Protein AF-A0A535UR16-F1 (afdb_monomer)

Structure (mmCIF, N/CA/C/O backbone):
data_AF-A0A535UR16-F1
#
_entry.id   AF-A0A535UR16-F1
#
loop_
_atom_site.group_PDB
_atom_site.id
_atom_site.type_symbol
_atom_site.label_atom_id
_atom_site.label_alt_id
_atom_site.label_comp_id
_atom_site.label_asym_id
_atom_site.label_entity_id
_atom_site.label_seq_id
_atom_site.pdbx_PDB_ins_code
_atom_site.Cartn_x
_atom_site.Cartn_y
_atom_site.Cartn_z
_atom_site.occupancy
_atom_site.B_iso_or_equiv
_atom_site.auth_seq_id
_atom_site.auth_comp_id
_atom_site.auth_asym_id
_atom_site.auth_atom_id
_atom_site.pdbx_PDB_model_num
ATOM 1 N N . ASN A 1 1 ? 16.980 -11.799 -18.406 1.00 84.44 1 ASN A N 1
ATOM 2 C CA . ASN A 1 1 ? 16.919 -11.683 -19.876 1.00 84.44 1 ASN A CA 1
ATOM 3 C C . ASN A 1 1 ? 15.447 -11.688 -20.302 1.00 84.44 1 ASN A C 1
ATOM 5 O O . ASN A 1 1 ? 14.770 -12.661 -20.011 1.00 84.44 1 ASN A O 1
ATOM 9 N N . PRO A 1 2 ? 14.914 -10.624 -20.939 1.00 87.19 2 PRO A N 1
ATOM 10 C CA . PRO A 1 2 ? 13.506 -10.578 -21.366 1.00 87.19 2 PRO A CA 1
ATOM 11 C C . PRO A 1 2 ? 13.099 -11.656 -22.382 1.00 87.19 2 PRO A C 1
ATOM 13 O O . PRO A 1 2 ? 11.905 -11.898 -22.527 1.00 87.19 2 PRO A O 1
ATOM 16 N N . ALA A 1 3 ? 14.053 -12.253 -23.104 1.00 88.12 3 ALA A N 1
ATOM 17 C CA . ALA A 1 3 ? 13.788 -13.276 -24.112 1.00 88.12 3 ALA A CA 1
ATOM 18 C C . ALA A 1 3 ? 13.603 -14.679 -23.537 1.00 88.12 3 ALA A C 1
ATOM 20 O O . ALA A 1 3 ? 12.768 -15.432 -24.027 1.00 88.12 3 ALA A O 1
ATOM 21 N N . SER A 1 4 ? 14.362 -15.022 -22.499 1.00 90.94 4 SER A N 1
ATOM 22 C CA . SER A 1 4 ? 14.362 -16.366 -21.915 1.00 90.94 4 SER A CA 1
ATOM 23 C C . SER A 1 4 ? 13.650 -16.452 -20.568 1.00 90.94 4 SER A C 1
ATOM 25 O O . SER A 1 4 ? 13.193 -17.530 -20.198 1.00 90.94 4 SER A O 1
ATOM 27 N N . ASP A 1 5 ? 13.547 -15.342 -19.834 1.00 94.19 5 ASP A N 1
ATOM 28 C CA . ASP A 1 5 ? 13.133 -15.361 -18.432 1.00 94.19 5 ASP A CA 1
ATOM 29 C C . ASP A 1 5 ? 11.745 -14.730 -18.236 1.00 94.19 5 ASP A C 1
ATOM 31 O O . ASP A 1 5 ? 11.218 -13.995 -19.081 1.00 94.19 5 ASP A O 1
ATOM 35 N N . GLY A 1 6 ? 11.150 -14.998 -17.072 1.00 93.44 6 GLY A N 1
ATOM 36 C CA . GLY A 1 6 ? 9.936 -14.326 -16.615 1.00 93.44 6 GLY A CA 1
ATOM 37 C C . GLY A 1 6 ? 10.146 -12.840 -16.297 1.00 93.44 6 GLY A C 1
ATOM 38 O O . GLY A 1 6 ? 11.253 -12.301 -16.368 1.00 93.44 6 GLY A O 1
ATOM 39 N N . ALA A 1 7 ? 9.061 -12.168 -15.917 1.00 95.88 7 ALA A N 1
ATOM 40 C CA . ALA A 1 7 ? 9.092 -10.791 -15.438 1.00 95.88 7 ALA A CA 1
ATOM 41 C C . ALA A 1 7 ? 8.639 -10.732 -13.977 1.00 95.88 7 ALA A C 1
ATOM 43 O O . ALA A 1 7 ? 7.749 -11.473 -13.568 1.00 95.88 7 ALA A O 1
ATOM 44 N N . VAL A 1 8 ? 9.249 -9.832 -13.211 1.00 97.62 8 VAL A N 1
ATOM 45 C CA . VAL A 1 8 ? 8.831 -9.497 -11.848 1.00 97.62 8 VAL A CA 1
ATOM 46 C C . VAL A 1 8 ? 8.230 -8.100 -11.890 1.00 97.62 8 VAL A C 1
ATOM 48 O O . VAL A 1 8 ? 8.853 -7.195 -12.446 1.00 97.62 8 VAL A O 1
ATOM 51 N N . LEU A 1 9 ? 7.054 -7.933 -11.286 1.00 98.56 9 LEU A N 1
ATOM 52 C CA . LEU A 1 9 ? 6.453 -6.635 -10.992 1.00 98.56 9 LEU A CA 1
ATOM 53 C C . LEU A 1 9 ? 6.547 -6.394 -9.478 1.00 98.56 9 LEU A C 1
ATOM 55 O O . LEU A 1 9 ? 5.734 -6.935 -8.728 1.00 98.56 9 LEU A O 1
ATOM 59 N N . PRO A 1 10 ? 7.549 -5.640 -8.992 1.00 98.62 10 PRO A N 1
ATOM 60 C CA . PRO A 1 10 ? 7.639 -5.325 -7.575 1.00 98.62 10 PRO A CA 1
ATOM 61 C C . PRO A 1 10 ? 6.507 -4.384 -7.162 1.00 98.62 10 PRO A C 1
ATOM 63 O O . PRO A 1 10 ? 6.266 -3.369 -7.819 1.00 98.62 10 PRO A O 1
ATOM 66 N N . ILE A 1 11 ? 5.869 -4.690 -6.032 1.00 98.75 11 ILE A N 1
ATOM 67 C CA . ILE A 1 11 ? 4.923 -3.796 -5.363 1.00 98.75 11 ILE A CA 1
ATOM 68 C C . ILE A 1 11 ? 5.500 -3.451 -3.992 1.00 98.75 11 ILE A C 1
ATOM 70 O O . ILE A 1 11 ? 5.493 -4.267 -3.068 1.00 98.75 11 ILE A O 1
ATOM 74 N N . LEU A 1 12 ? 6.023 -2.235 -3.855 1.00 98.69 12 LEU A N 1
ATOM 75 C CA . LEU A 1 12 ? 6.474 -1.715 -2.572 1.00 98.69 12 LEU A CA 1
ATOM 76 C C . LEU A 1 12 ? 5.252 -1.275 -1.766 1.00 98.69 12 LEU A C 1
ATOM 78 O O . LEU A 1 12 ? 4.703 -0.197 -1.995 1.00 98.69 12 LEU A O 1
ATOM 82 N N . HIS A 1 13 ? 4.839 -2.099 -0.803 1.00 98.56 13 HIS A N 1
ATOM 83 C CA . HIS A 1 13 ? 3.770 -1.739 0.124 1.00 98.56 13 HIS A CA 1
ATOM 84 C C . HIS A 1 13 ? 4.279 -0.744 1.179 1.00 98.56 13 HIS A C 1
ATOM 86 O O . HIS A 1 13 ? 4.808 -1.106 2.232 1.00 98.56 13 HIS A O 1
ATOM 92 N N . LEU A 1 14 ? 4.135 0.543 0.874 1.00 98.38 14 LEU A N 1
ATOM 93 C CA . LEU A 1 14 ? 4.662 1.661 1.641 1.00 98.38 14 LEU A CA 1
ATOM 94 C C . LEU A 1 14 ? 3.642 2.173 2.666 1.00 98.38 14 LEU A C 1
ATOM 96 O O . LEU A 1 14 ? 3.248 3.336 2.645 1.00 98.38 14 LEU A O 1
ATOM 100 N N . ASN A 1 15 ? 3.239 1.307 3.598 1.00 98.19 15 ASN A N 1
ATOM 101 C CA . ASN A 1 15 ? 2.229 1.641 4.612 1.00 98.19 15 ASN A CA 1
ATOM 102 C C . ASN A 1 15 ? 2.733 2.464 5.813 1.00 98.19 15 ASN A C 1
ATOM 104 O O . ASN A 1 15 ? 2.015 2.685 6.789 1.00 98.19 15 ASN A O 1
ATOM 108 N N . GLY A 1 16 ? 3.990 2.904 5.764 1.00 97.38 16 GLY A N 1
ATOM 109 C CA . GLY A 1 16 ? 4.575 3.820 6.738 1.00 97.38 16 GLY A CA 1
ATOM 110 C C . GLY A 1 16 ? 5.260 3.180 7.944 1.00 97.38 16 GLY A C 1
ATOM 111 O O . GLY A 1 16 ? 6.123 3.832 8.536 1.00 97.38 16 GLY A O 1
ATOM 112 N N . TYR A 1 17 ? 4.935 1.935 8.321 1.00 98.31 17 TYR A N 1
ATOM 113 C CA . TYR A 1 17 ? 5.338 1.387 9.624 1.00 98.31 17 TYR A CA 1
ATOM 114 C C . TYR A 1 17 ? 5.699 -0.104 9.611 1.00 98.31 17 TYR A C 1
ATOM 116 O O . TYR A 1 17 ? 5.029 -0.943 9.015 1.00 98.31 17 TYR A O 1
ATOM 124 N N . LYS A 1 18 ? 6.701 -0.459 10.418 1.00 96.38 18 LYS A N 1
ATOM 125 C CA . LYS A 1 18 ? 7.012 -1.829 10.860 1.00 96.38 18 LYS A CA 1
ATOM 126 C C . LYS A 1 18 ? 6.373 -2.105 12.236 1.00 96.38 18 LYS A C 1
ATOM 128 O O . LYS A 1 18 ? 5.317 -1.537 12.506 1.00 96.38 18 LYS A O 1
ATOM 133 N N . ILE A 1 19 ? 6.941 -2.987 13.066 1.00 96.38 19 ILE A N 1
ATOM 134 C CA . ILE A 1 19 ? 6.321 -3.439 14.332 1.00 96.38 19 ILE A CA 1
ATOM 135 C C . ILE A 1 19 ? 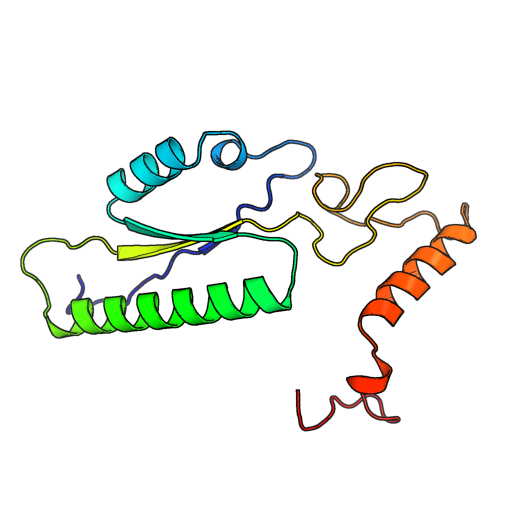5.979 -2.273 15.267 1.00 96.38 19 ILE A C 1
ATOM 137 O O . ILE A 1 19 ? 4.829 -2.114 15.645 1.00 96.38 19 ILE A O 1
ATOM 141 N N . ALA A 1 20 ? 6.971 -1.448 15.601 1.00 95.62 20 ALA A N 1
ATOM 142 C CA . ALA A 1 20 ? 6.828 -0.351 16.564 1.00 95.62 20 ALA A CA 1
ATOM 143 C C . ALA A 1 20 ? 7.541 0.929 16.098 1.00 95.62 20 ALA A C 1
ATOM 145 O O . ALA A 1 20 ? 7.958 1.760 16.894 1.00 95.62 20 ALA A O 1
ATOM 146 N N . ASN A 1 21 ? 7.779 1.052 14.790 1.00 97.31 21 ASN A N 1
ATOM 147 C CA . ASN A 1 21 ? 8.594 2.118 14.219 1.00 97.31 21 ASN A CA 1
ATOM 148 C C . ASN A 1 21 ? 8.140 2.453 12.801 1.00 97.31 21 ASN A C 1
ATOM 150 O O . ASN A 1 21 ? 7.613 1.577 12.110 1.00 97.31 21 ASN A O 1
ATOM 154 N N . PRO A 1 22 ? 8.425 3.665 12.312 1.00 97.62 22 PRO A N 1
ATOM 155 C CA . PRO A 1 22 ? 8.323 3.944 10.891 1.00 97.62 22 PRO A CA 1
ATOM 156 C C . PRO A 1 22 ? 9.291 3.135 10.032 1.00 97.62 22 PRO A C 1
ATOM 158 O O . PRO A 1 22 ? 10.310 2.627 10.515 1.00 97.62 22 PRO A O 1
ATOM 161 N N . THR A 1 23 ? 8.997 3.030 8.740 1.00 98.25 23 THR A N 1
ATOM 162 C CA . THR A 1 23 ? 9.939 2.531 7.729 1.00 98.25 23 THR A CA 1
ATOM 163 C C . THR A 1 23 ? 10.744 3.687 7.134 1.00 98.25 23 THR A C 1
ATOM 165 O O . THR A 1 23 ? 10.226 4.786 6.974 1.00 98.25 23 THR A O 1
ATOM 168 N N . VAL A 1 24 ? 12.020 3.450 6.809 1.00 98.38 24 VAL A N 1
ATOM 169 C CA . VAL A 1 24 ? 12.924 4.499 6.292 1.00 98.38 24 VAL A CA 1
ATOM 170 C C . VAL A 1 24 ? 12.388 5.089 4.986 1.00 98.38 24 VAL A C 1
ATOM 172 O O . VAL A 1 24 ? 12.219 6.299 4.885 1.00 98.38 24 VAL A O 1
ATOM 175 N N . LEU A 1 25 ? 12.018 4.233 4.028 1.00 98.38 25 LEU A N 1
ATOM 176 C CA . LEU A 1 25 ? 11.525 4.659 2.712 1.00 98.38 25 LEU A CA 1
ATOM 177 C C . LEU A 1 25 ? 10.210 5.449 2.768 1.00 98.38 25 LEU A C 1
ATOM 179 O O . LEU A 1 25 ? 9.893 6.169 1.831 1.00 98.38 25 LEU A O 1
ATOM 183 N N . ALA A 1 26 ? 9.432 5.329 3.848 1.00 97.56 26 ALA A N 1
ATOM 184 C CA . ALA A 1 26 ? 8.205 6.106 4.010 1.00 97.56 26 ALA A CA 1
ATOM 185 C C . ALA A 1 26 ? 8.445 7.495 4.619 1.00 97.56 26 ALA A C 1
ATOM 187 O O . ALA A 1 26 ? 7.493 8.253 4.783 1.00 97.56 26 ALA A O 1
ATOM 188 N N . ARG A 1 27 ? 9.685 7.807 5.021 1.00 98.12 27 ARG A N 1
ATOM 189 C CA . ARG A 1 27 ? 10.056 9.064 5.688 1.00 98.12 27 ARG A CA 1
ATOM 190 C C . ARG A 1 27 ? 10.968 9.958 4.860 1.00 98.12 27 ARG A C 1
ATOM 192 O O . ARG A 1 27 ? 11.173 11.099 5.256 1.00 98.12 27 ARG A O 1
ATOM 199 N N . ILE A 1 28 ? 11.474 9.465 3.736 1.00 98.31 28 ILE A N 1
ATOM 200 C CA . ILE A 1 28 ? 12.165 10.297 2.752 1.00 98.31 28 ILE A CA 1
ATOM 201 C C . ILE A 1 28 ? 11.142 10.975 1.821 1.00 98.31 28 ILE A C 1
ATOM 203 O O . ILE A 1 28 ? 10.042 10.438 1.636 1.00 98.31 28 ILE A O 1
ATOM 207 N N . PRO A 1 29 ? 11.469 12.138 1.233 1.00 98.06 29 PRO A N 1
ATOM 208 C CA . PRO A 1 29 ? 10.665 12.762 0.189 1.00 98.06 29 PRO A CA 1
ATOM 209 C C . PRO A 1 29 ? 10.382 11.819 -0.984 1.00 98.06 29 PRO A C 1
ATOM 211 O O . PRO A 1 29 ? 11.192 10.964 -1.338 1.00 98.06 29 PRO A O 1
ATOM 214 N N . GLU A 1 30 ? 9.234 12.002 -1.635 1.00 98.19 30 GLU A N 1
ATOM 215 C CA . GLU A 1 30 ? 8.850 11.174 -2.783 1.00 98.19 30 GLU A CA 1
ATOM 216 C C . GLU A 1 30 ? 9.841 11.268 -3.947 1.00 98.19 30 GLU A C 1
ATOM 218 O O . GLU A 1 30 ? 10.114 10.251 -4.580 1.00 98.19 30 GLU A O 1
ATOM 223 N N . ALA A 1 31 ? 10.403 12.456 -4.190 1.00 98.38 31 ALA A N 1
ATOM 224 C CA . ALA A 1 31 ? 11.429 12.657 -5.209 1.00 98.38 31 ALA A CA 1
ATOM 225 C C . ALA A 1 31 ? 12.672 11.795 -4.933 1.00 98.38 31 ALA A C 1
ATOM 227 O O . ALA A 1 31 ? 13.108 11.061 -5.809 1.00 98.38 31 ALA A O 1
ATOM 228 N N . GLU A 1 32 ? 13.163 11.774 -3.690 1.00 98.62 32 GLU A N 1
ATOM 229 C CA . GLU A 1 32 ? 14.310 10.938 -3.309 1.00 98.62 32 GLU A CA 1
ATOM 230 C C . GLU A 1 32 ? 14.005 9.439 -3.444 1.00 98.62 32 GLU A C 1
ATOM 232 O O . GLU A 1 32 ? 14.849 8.664 -3.893 1.00 98.62 32 GLU A O 1
ATOM 237 N N . LEU A 1 33 ? 12.788 9.010 -3.082 1.00 98.62 33 LEU A N 1
ATOM 238 C CA . LEU A 1 33 ? 12.371 7.621 -3.281 1.00 98.62 33 LEU A CA 1
ATOM 239 C C . LEU A 1 33 ? 12.300 7.264 -4.771 1.00 98.62 33 LEU A C 1
ATOM 241 O O . LEU A 1 33 ? 12.712 6.170 -5.151 1.00 98.62 33 LEU A O 1
ATOM 245 N N . ARG A 1 34 ? 11.779 8.162 -5.612 1.00 98.69 34 ARG A N 1
ATOM 246 C CA . ARG A 1 34 ? 11.735 7.975 -7.065 1.00 98.69 34 ARG A CA 1
ATOM 247 C C . ARG A 1 34 ? 13.143 7.818 -7.631 1.00 98.69 34 ARG A C 1
ATOM 249 O O . ARG A 1 34 ? 13.394 6.805 -8.277 1.00 98.69 34 ARG A O 1
ATOM 256 N N . ASP A 1 35 ? 14.048 8.737 -7.309 1.00 98.69 35 ASP A N 1
ATOM 257 C CA . ASP A 1 35 ? 15.437 8.715 -7.778 1.00 98.69 35 ASP A CA 1
ATOM 258 C C . ASP A 1 35 ? 16.147 7.414 -7.377 1.00 98.69 35 ASP A C 1
ATOM 260 O O . ASP A 1 35 ? 16.838 6.794 -8.186 1.00 98.69 35 ASP A O 1
ATOM 264 N N . LEU A 1 36 ? 15.934 6.947 -6.141 1.00 98.56 36 LEU A N 1
ATOM 265 C CA . LEU A 1 36 ? 16.486 5.681 -5.656 1.00 98.56 36 LEU A CA 1
ATOM 266 C C . LEU A 1 36 ? 16.005 4.484 -6.492 1.00 98.56 36 LEU A C 1
ATOM 268 O O . LEU A 1 36 ? 16.801 3.630 -6.885 1.00 98.56 36 LEU A O 1
ATOM 272 N N . LEU A 1 37 ? 14.698 4.407 -6.747 1.00 98.62 37 LEU A N 1
ATOM 273 C CA . LEU A 1 37 ? 14.079 3.300 -7.476 1.00 98.62 37 LEU A CA 1
ATOM 274 C C . LEU A 1 37 ? 14.450 3.321 -8.965 1.00 98.62 37 LEU A C 1
ATOM 276 O O . LEU A 1 37 ? 14.755 2.274 -9.542 1.00 98.62 37 LEU A O 1
ATOM 280 N N . GLU A 1 38 ? 14.491 4.505 -9.570 1.00 98.44 38 GLU A N 1
ATOM 281 C CA . GLU A 1 38 ? 14.973 4.702 -10.938 1.00 98.44 38 GLU A CA 1
ATOM 282 C C . GLU A 1 38 ? 16.458 4.337 -11.058 1.00 98.44 38 GLU A C 1
ATOM 284 O O . GLU A 1 38 ? 16.844 3.625 -11.988 1.00 98.44 38 GLU A O 1
ATOM 289 N N . GLY A 1 39 ? 17.274 4.679 -10.055 1.00 98.12 39 GLY A N 1
ATOM 290 C CA . GLY A 1 39 ? 18.673 4.258 -9.947 1.00 98.12 39 GLY A CA 1
ATOM 291 C C . GLY A 1 39 ? 18.869 2.737 -9.864 1.00 98.12 39 GLY A C 1
ATOM 292 O O . GLY A 1 39 ? 19.880 2.216 -10.338 1.00 98.12 39 GLY A O 1
ATOM 293 N N . TYR A 1 40 ? 17.890 1.990 -9.342 1.00 97.88 40 TYR A N 1
ATOM 294 C CA . TYR A 1 40 ? 17.872 0.517 -9.381 1.00 97.88 40 TYR A CA 1
ATOM 295 C C . TYR A 1 40 ? 17.401 -0.064 -10.728 1.00 97.88 40 TYR A C 1
ATOM 297 O O . TYR A 1 40 ? 17.403 -1.285 -10.933 1.00 97.88 40 TYR A O 1
ATOM 305 N N . GLY A 1 41 ? 17.055 0.796 -11.687 1.00 97.75 41 GLY A N 1
ATOM 306 C CA . GLY A 1 41 ? 16.589 0.422 -13.016 1.00 97.75 41 GLY A CA 1
ATOM 307 C C . GLY A 1 41 ? 15.103 0.080 -13.054 1.00 97.75 41 GLY A C 1
ATOM 308 O O . GLY A 1 41 ? 14.705 -0.785 -13.843 1.00 97.75 41 GLY A O 1
ATOM 309 N N . HIS A 1 42 ? 14.300 0.716 -12.200 1.00 98.50 42 HIS A N 1
ATOM 310 C CA . HIS A 1 42 ? 12.846 0.632 -12.240 1.00 98.50 42 HIS A CA 1
ATOM 311 C C . HIS A 1 42 ? 12.197 1.880 -12.842 1.00 98.50 42 HIS A C 1
ATOM 313 O O . HIS A 1 42 ? 12.801 2.941 -12.910 1.00 98.50 42 HIS A O 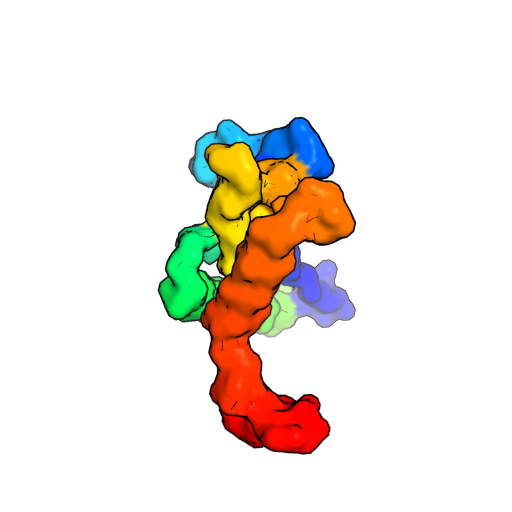1
ATOM 319 N N . ALA A 1 43 ? 10.944 1.737 -13.261 1.00 98.44 43 ALA A N 1
ATOM 320 C CA . ALA A 1 43 ? 10.054 2.828 -13.625 1.00 98.44 43 ALA A CA 1
ATOM 321 C C . ALA A 1 43 ? 8.899 2.856 -12.602 1.00 98.44 43 ALA A C 1
ATOM 323 O O . ALA A 1 43 ? 7.947 2.079 -12.742 1.00 98.44 43 ALA A O 1
ATOM 324 N N . PRO A 1 44 ? 9.010 3.646 -11.514 1.00 98.50 44 PRO A N 1
ATOM 325 C CA . PRO A 1 44 ? 8.051 3.612 -10.417 1.00 98.50 44 PRO A CA 1
ATOM 326 C C . PRO A 1 44 ? 6.775 4.413 -10.710 1.00 98.50 44 PRO A C 1
ATOM 328 O O . PRO A 1 44 ? 6.821 5.620 -10.978 1.00 98.50 44 PRO A O 1
ATOM 331 N N . ILE A 1 45 ? 5.625 3.754 -10.544 1.00 98.50 45 ILE A N 1
ATOM 332 C CA . ILE A 1 45 ? 4.302 4.383 -10.451 1.00 98.50 45 ILE A CA 1
ATOM 333 C C . ILE A 1 45 ? 3.861 4.425 -8.995 1.00 98.50 45 ILE A C 1
ATOM 335 O O . ILE A 1 45 ? 3.942 3.429 -8.280 1.00 98.50 45 ILE A O 1
ATOM 339 N N . PHE A 1 46 ? 3.349 5.573 -8.565 1.00 98.62 46 PHE A N 1
ATOM 340 C CA . PHE A 1 46 ? 2.843 5.768 -7.214 1.00 98.62 46 PHE A CA 1
ATOM 341 C C . PHE A 1 46 ? 1.324 5.637 -7.206 1.00 98.62 46 PHE A C 1
ATOM 343 O O . PHE A 1 46 ? 0.624 6.393 -7.873 1.00 98.62 46 PHE A O 1
ATOM 350 N N . VAL A 1 47 ? 0.826 4.698 -6.407 1.00 98.69 47 VAL A N 1
ATOM 351 C CA . VAL A 1 47 ? -0.591 4.539 -6.080 1.00 98.69 47 VAL A CA 1
ATOM 352 C C . VAL A 1 47 ? -0.745 4.973 -4.629 1.00 98.69 47 VAL A C 1
ATOM 354 O O . VAL A 1 47 ? -0.265 4.289 -3.724 1.00 98.69 47 VAL A O 1
ATOM 357 N N . SER A 1 48 ? -1.354 6.138 -4.407 1.00 97.88 48 SER A N 1
ATOM 358 C CA . SER A 1 48 ? -1.421 6.762 -3.081 1.00 97.88 48 SER A CA 1
ATOM 359 C C . SER A 1 48 ? -2.842 7.175 -2.712 1.00 97.88 48 SER A C 1
ATOM 361 O O . SER A 1 48 ? -3.58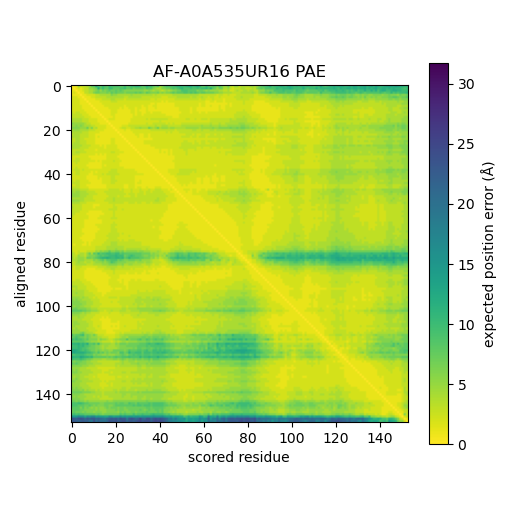6 7.699 -3.545 1.00 97.88 48 SER A O 1
ATOM 363 N N . GLY A 1 49 ? -3.198 6.987 -1.444 1.00 96.94 49 GLY A N 1
ATOM 364 C CA . GLY A 1 49 ? -4.460 7.468 -0.887 1.00 96.94 49 GLY A CA 1
ATOM 365 C C . GLY A 1 49 ? -5.024 6.568 0.204 1.00 96.94 49 GLY A C 1
ATOM 366 O O . GLY A 1 49 ? -4.446 5.542 0.561 1.00 96.94 49 GLY A O 1
ATOM 367 N N . ASP A 1 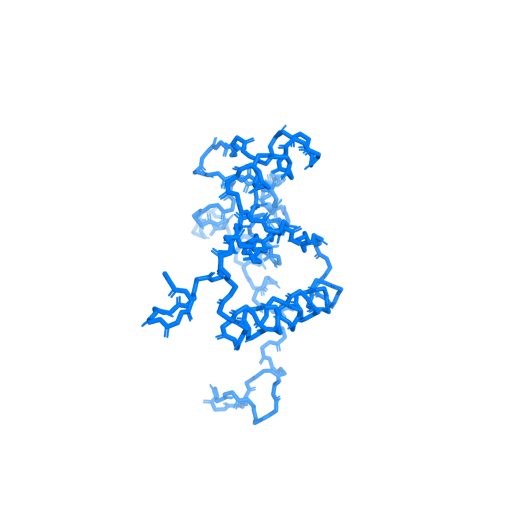50 ? -6.167 6.985 0.727 1.00 96.69 50 ASP A N 1
ATOM 368 C CA . ASP A 1 50 ? -6.927 6.315 1.781 1.00 96.69 50 ASP A CA 1
ATOM 369 C C . ASP A 1 50 ? -8.424 6.165 1.447 1.00 96.69 50 ASP A C 1
ATOM 371 O O . ASP A 1 50 ? -9.141 5.483 2.179 1.00 96.69 50 ASP A O 1
ATOM 375 N N . GLU A 1 51 ? -8.895 6.734 0.332 1.00 97.44 51 GLU A N 1
ATOM 376 C CA . GLU A 1 51 ? -10.246 6.519 -0.194 1.00 97.44 51 GLU A CA 1
ATOM 377 C C . GLU A 1 51 ? -10.251 5.295 -1.135 1.00 97.44 51 GLU A C 1
ATOM 379 O O . GLU A 1 51 ? -9.582 5.337 -2.177 1.00 97.44 51 GLU A O 1
ATOM 384 N N . PRO A 1 5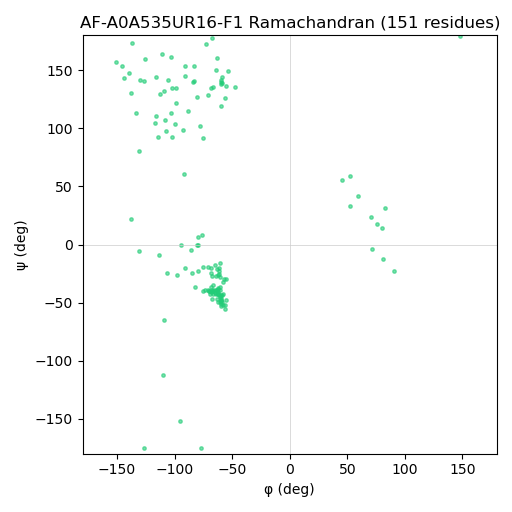2 ? -10.955 4.197 -0.787 1.00 95.62 52 PRO A N 1
ATOM 385 C CA . PRO A 1 52 ? -10.881 2.936 -1.525 1.00 95.62 52 PRO A CA 1
ATOM 386 C C . PRO A 1 52 ? -11.192 3.064 -3.014 1.00 95.62 52 PRO A C 1
ATOM 388 O O . PRO A 1 52 ? -10.398 2.607 -3.831 1.00 95.62 52 PRO A O 1
ATOM 391 N N . SER A 1 53 ? -12.278 3.740 -3.388 1.00 96.38 53 SER A N 1
ATOM 392 C CA . SER A 1 53 ? -12.751 3.815 -4.779 1.00 96.38 53 SER A CA 1
ATOM 393 C C . SER A 1 53 ? -11.697 4.441 -5.696 1.00 96.38 53 SER A C 1
ATOM 395 O O . SER A 1 53 ? -11.397 3.932 -6.777 1.00 96.38 53 SER A O 1
ATOM 397 N N . ARG A 1 54 ? -11.062 5.519 -5.239 1.00 97.69 54 ARG A N 1
ATOM 398 C CA . ARG A 1 54 ? -9.998 6.228 -5.945 1.00 97.69 54 ARG A CA 1
ATOM 399 C C . ARG A 1 54 ? -8.706 5.423 -5.981 1.00 97.69 54 ARG A C 1
ATOM 401 O O . ARG A 1 54 ? -8.010 5.450 -6.996 1.00 97.69 54 ARG A O 1
ATOM 408 N N . VAL A 1 55 ? -8.348 4.735 -4.898 1.00 98.19 55 VAL A N 1
ATOM 409 C CA . VAL A 1 55 ? -7.156 3.873 -4.879 1.00 98.19 55 VAL A CA 1
ATOM 410 C C . VAL A 1 55 ? -7.355 2.660 -5.793 1.00 98.19 55 VAL A C 1
ATOM 412 O O . VAL A 1 55 ? -6.416 2.293 -6.492 1.00 98.19 55 VAL A O 1
ATOM 415 N N . HIS A 1 56 ? -8.561 2.090 -5.873 1.00 98.00 56 HIS A N 1
ATOM 416 C CA . HIS A 1 56 ? -8.886 1.007 -6.805 1.00 98.00 56 HIS A CA 1
ATOM 417 C C . HIS A 1 56 ? -8.668 1.428 -8.260 1.00 98.00 56 HIS A C 1
ATOM 419 O O . HIS A 1 56 ? -7.969 0.731 -8.989 1.00 98.00 56 HIS A O 1
ATOM 425 N N . GLN A 1 57 ? -9.177 2.597 -8.663 1.00 98.50 57 GLN A N 1
ATOM 426 C CA . GLN A 1 57 ? -8.983 3.112 -10.024 1.00 98.50 57 GLN A CA 1
ATOM 427 C C . GLN A 1 57 ? -7.506 3.401 -10.337 1.00 98.50 57 GLN A C 1
ATOM 429 O O . GLN A 1 57 ? -7.015 3.038 -11.404 1.00 98.50 57 GLN A O 1
ATOM 434 N N . GLN A 1 58 ? -6.767 4.000 -9.395 1.00 98.56 58 GLN A N 1
ATOM 435 C CA . GLN A 1 58 ? -5.325 4.222 -9.557 1.00 98.56 58 GLN A CA 1
ATOM 436 C C . GLN A 1 58 ? -4.548 2.906 -9.680 1.00 98.56 58 GLN A C 1
ATOM 438 O O . GLN A 1 58 ? -3.646 2.801 -10.507 1.00 98.56 58 GLN A O 1
ATOM 443 N N . MET A 1 59 ? -4.890 1.910 -8.859 1.00 98.56 59 MET A N 1
ATOM 444 C CA . MET A 1 59 ? -4.242 0.602 -8.883 1.00 98.56 59 MET A CA 1
ATOM 445 C C . MET A 1 59 ? -4.532 -0.140 -10.188 1.00 98.56 59 MET A C 1
ATOM 447 O O . MET A 1 59 ? -3.606 -0.703 -10.761 1.00 98.56 59 MET A O 1
ATOM 451 N N . ALA A 1 60 ? -5.774 -0.104 -10.681 1.00 98.62 60 ALA A N 1
ATOM 452 C CA . ALA A 1 60 ? -6.141 -0.689 -11.969 1.00 98.62 60 ALA A CA 1
ATOM 453 C C . ALA A 1 60 ? -5.310 -0.078 -13.108 1.00 98.62 60 ALA A C 1
ATOM 455 O O . ALA A 1 60 ? -4.595 -0.799 -13.796 1.00 98.62 60 ALA A O 1
ATOM 456 N N . ALA A 1 61 ? -5.280 1.255 -13.210 1.00 98.75 61 ALA A N 1
ATOM 457 C CA . ALA A 1 61 ? -4.489 1.948 -14.227 1.00 98.75 61 ALA A CA 1
ATOM 458 C C . ALA A 1 61 ? -2.978 1.657 -14.119 1.00 98.75 61 ALA A C 1
ATOM 460 O O . ALA A 1 61 ? -2.297 1.496 -15.132 1.00 98.75 61 ALA A O 1
ATOM 461 N N . ALA A 1 62 ? -2.439 1.576 -12.897 1.00 98.75 62 ALA A N 1
ATOM 462 C CA . ALA A 1 62 ? -1.031 1.251 -12.671 1.00 98.75 62 ALA A CA 1
ATOM 463 C C . ALA A 1 62 ? -0.694 -0.191 -13.082 1.00 98.75 62 ALA A C 1
ATOM 465 O O . ALA A 1 62 ? 0.373 -0.432 -13.649 1.00 98.75 62 ALA A O 1
ATOM 466 N N . MET A 1 63 ? -1.591 -1.137 -12.796 1.00 98.75 63 MET A N 1
ATOM 467 C CA . MET A 1 63 ? -1.445 -2.538 -13.184 1.00 98.75 63 MET A CA 1
ATOM 468 C C . MET A 1 63 ? -1.536 -2.708 -14.700 1.00 98.75 63 MET A C 1
ATOM 470 O O . MET A 1 63 ? -0.654 -3.352 -15.263 1.00 98.75 63 MET A O 1
ATOM 474 N N . ASP A 1 64 ? -2.523 -2.091 -15.355 1.00 98.75 64 ASP A N 1
ATOM 475 C CA . ASP A 1 64 ? -2.682 -2.140 -16.814 1.00 98.75 64 ASP A CA 1
ATOM 476 C C . ASP A 1 64 ? -1.417 -1.635 -17.512 1.00 98.75 64 ASP A C 1
ATOM 478 O O . ASP A 1 64 ? -0.792 -2.361 -18.285 1.00 98.75 64 ASP A O 1
ATOM 482 N N . TRP A 1 65 ? -0.948 -0.440 -17.137 1.00 98.75 65 TRP A N 1
ATOM 483 C CA . TRP A 1 65 ? 0.288 0.111 -17.688 1.00 98.75 65 TRP A CA 1
ATOM 484 C C . TRP A 1 65 ? 1.503 -0.789 -17.430 1.00 98.75 65 TRP A C 1
ATOM 486 O O . TRP A 1 65 ? 2.327 -1.000 -18.321 1.00 98.75 65 TRP A O 1
ATOM 496 N N . ALA A 1 66 ? 1.641 -1.329 -16.215 1.00 98.62 66 ALA A N 1
ATOM 497 C CA . ALA A 1 66 ? 2.794 -2.151 -15.861 1.00 98.62 66 ALA A CA 1
ATOM 498 C C . ALA A 1 66 ? 2.819 -3.462 -16.654 1.00 98.62 66 ALA A C 1
ATOM 500 O O . ALA A 1 66 ? 3.889 -3.910 -17.076 1.00 98.62 66 ALA A O 1
ATOM 501 N N . LEU A 1 67 ? 1.654 -4.077 -16.860 1.00 98.50 67 LEU A N 1
ATOM 502 C CA . LEU A 1 67 ? 1.513 -5.301 -17.639 1.00 98.50 67 LEU A CA 1
ATOM 503 C C . LEU A 1 67 ? 1.768 -5.048 -19.127 1.00 98.50 67 LEU A C 1
ATOM 505 O O . LEU A 1 67 ? 2.508 -5.823 -19.739 1.00 98.50 67 LEU A O 1
ATOM 509 N N . ASP A 1 68 ? 1.253 -3.947 -19.675 1.00 98.44 68 ASP A N 1
ATOM 510 C CA . ASP A 1 68 ? 1.517 -3.532 -21.054 1.00 98.44 68 ASP A CA 1
ATOM 511 C C . ASP A 1 68 ? 3.011 -3.284 -21.288 1.00 98.44 68 ASP A C 1
ATOM 513 O O . ASP A 1 68 ? 3.590 -3.785 -22.255 1.00 98.44 68 ASP A O 1
ATOM 517 N N . GLU A 1 69 ? 3.679 -2.591 -20.364 1.00 97.81 69 GLU A N 1
ATOM 518 C CA . GLU A 1 69 ? 5.109 -2.309 -20.463 1.00 97.81 69 GLU A CA 1
ATOM 519 C C . GLU A 1 69 ? 5.955 -3.586 -20.330 1.00 97.81 69 GLU A C 1
ATOM 521 O O . GLU A 1 69 ? 6.913 -3.798 -21.080 1.00 97.81 69 GLU A O 1
ATOM 526 N N . ILE A 1 70 ? 5.576 -4.503 -19.433 1.00 97.19 70 ILE A N 1
ATOM 527 C CA . ILE A 1 70 ? 6.205 -5.828 -19.347 1.00 97.19 70 ILE A CA 1
ATOM 528 C C . ILE A 1 70 ? 6.044 -6.582 -20.669 1.00 97.19 70 ILE A C 1
ATOM 530 O O . ILE A 1 70 ? 7.029 -7.137 -21.169 1.00 97.19 70 ILE A O 1
ATOM 534 N N . ALA A 1 71 ? 4.837 -6.609 -21.237 1.00 97.06 71 ALA A N 1
ATOM 535 C CA . ALA A 1 71 ? 4.553 -7.291 -22.495 1.00 97.06 71 ALA A CA 1
ATOM 536 C C . ALA A 1 71 ? 5.359 -6.688 -23.653 1.00 97.06 71 ALA A C 1
ATOM 538 O O . ALA 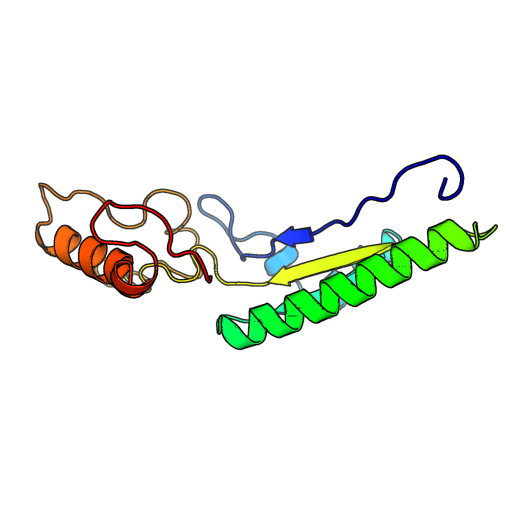A 1 71 ? 5.964 -7.429 -24.433 1.00 97.06 71 ALA A O 1
ATOM 539 N N . ARG A 1 72 ? 5.451 -5.356 -23.718 1.00 97.00 72 ARG A N 1
ATOM 540 C CA . ARG A 1 72 ? 6.247 -4.617 -24.703 1.00 97.00 72 ARG A CA 1
ATOM 541 C C . ARG A 1 72 ? 7.729 -4.984 -24.620 1.00 97.00 72 ARG A C 1
ATOM 543 O O . ARG A 1 72 ? 8.302 -5.431 -25.613 1.00 97.00 72 ARG A O 1
ATOM 550 N N . ILE A 1 73 ? 8.334 -4.905 -23.430 1.00 95.44 73 ILE A N 1
ATOM 551 C CA . ILE A 1 73 ? 9.754 -5.251 -23.231 1.00 95.44 73 ILE A CA 1
ATOM 552 C C . ILE A 1 73 ? 10.015 -6.726 -23.565 1.00 95.44 73 ILE A C 1
ATOM 554 O O . ILE A 1 73 ? 11.059 -7.068 -24.128 1.00 95.44 73 ILE A O 1
ATOM 558 N N . LYS A 1 74 ? 9.082 -7.619 -23.210 1.00 94.06 74 LYS A N 1
ATOM 559 C CA . LYS A 1 74 ? 9.185 -9.037 -23.565 1.00 94.06 74 LYS A CA 1
ATOM 560 C C . LYS A 1 74 ? 9.072 -9.265 -25.065 1.00 94.06 74 LYS A C 1
ATOM 562 O O . LYS A 1 74 ? 9.729 -10.168 -25.539 1.00 94.06 74 LYS A O 1
ATOM 567 N N . LYS A 1 75 ? 8.277 -8.495 -25.803 1.00 95.12 75 LYS A N 1
ATOM 568 C CA . LYS A 1 75 ? 8.129 -8.650 -27.257 1.00 95.12 75 LYS A CA 1
ATOM 569 C C . LYS A 1 75 ? 9.328 -8.100 -28.030 1.00 95.12 75 LYS A C 1
ATOM 571 O O . LYS A 1 75 ? 9.738 -8.687 -29.023 1.00 95.12 75 LYS A O 1
ATOM 576 N N . GLU A 1 76 ? 9.862 -6.961 -27.603 1.00 93.62 76 GLU A N 1
ATOM 577 C CA . GLU A 1 76 ? 10.935 -6.268 -28.323 1.00 93.62 76 GLU A CA 1
ATOM 578 C C . GLU A 1 76 ? 12.323 -6.863 -28.079 1.00 93.62 76 GLU A C 1
ATOM 580 O O . GLU A 1 76 ? 13.215 -6.662 -28.898 1.00 93.62 76 GLU A O 1
ATOM 585 N N . HIS A 1 77 ? 12.518 -7.568 -26.959 1.00 90.25 77 HIS A N 1
ATOM 586 C CA . HIS A 1 77 ? 13.819 -8.104 -26.541 1.00 90.25 77 HIS A CA 1
ATOM 587 C C . HIS A 1 77 ? 14.959 -7.076 -26.693 1.00 90.25 77 HIS A C 1
ATOM 589 O O . HIS A 1 77 ? 15.950 -7.345 -27.379 1.00 90.25 77 HIS A O 1
ATOM 595 N N . PRO A 1 78 ? 14.829 -5.881 -26.086 1.00 88.25 78 PRO A N 1
ATOM 596 C CA . PRO A 1 78 ? 15.736 -4.777 -26.358 1.00 88.25 78 PRO A CA 1
ATOM 597 C C . PRO A 1 78 ? 17.182 -5.155 -26.021 1.00 88.25 78 PRO A C 1
ATOM 599 O O . PRO A 1 78 ? 17.458 -5.755 -24.979 1.00 88.25 78 PRO A O 1
ATOM 602 N N . ALA A 1 79 ? 18.109 -4.760 -26.897 1.00 87.56 79 ALA A N 1
ATOM 603 C CA . ALA A 1 79 ? 19.539 -5.027 -26.730 1.00 87.56 79 ALA A CA 1
ATOM 604 C C . ALA A 1 79 ? 20.134 -4.325 -25.496 1.00 87.56 79 ALA A C 1
ATOM 606 O O . ALA A 1 79 ? 21.110 -4.796 -24.916 1.00 87.56 79 ALA A O 1
ATOM 607 N N . VAL A 1 80 ? 19.531 -3.206 -25.080 1.00 89.38 80 VAL A N 1
ATOM 608 C CA . VAL A 1 80 ? 19.899 -2.459 -23.874 1.00 89.38 80 VAL A CA 1
ATOM 609 C C . VAL A 1 80 ? 18.850 -2.695 -22.794 1.00 89.38 80 VAL A C 1
ATOM 611 O O . VAL A 1 80 ? 17.650 -2.751 -23.070 1.00 89.38 80 VAL A O 1
ATOM 614 N N . ARG A 1 81 ? 19.297 -2.814 -21.540 1.00 88.38 81 ARG A N 1
ATOM 615 C CA . ARG A 1 81 ? 18.400 -2.939 -20.388 1.00 88.38 81 ARG A CA 1
ATOM 616 C C . ARG A 1 81 ? 17.485 -1.714 -20.301 1.00 88.38 81 ARG A C 1
ATOM 618 O O . ARG A 1 81 ? 17.957 -0.603 -20.093 1.00 88.38 81 ARG A O 1
ATOM 625 N N . GLN A 1 82 ? 16.182 -1.951 -20.392 1.00 92.44 82 GLN A N 1
ATOM 626 C CA . GLN A 1 82 ? 15.151 -0.950 -20.125 1.00 92.44 82 GLN A CA 1
ATOM 627 C C . GLN A 1 82 ? 14.728 -0.988 -18.652 1.00 92.44 82 GLN A C 1
ATOM 629 O O . GLN A 1 82 ? 14.841 -2.029 -17.988 1.00 92.44 82 GLN A O 1
ATOM 634 N N . ALA A 1 83 ? 14.254 0.155 -18.152 1.00 95.94 83 ALA A N 1
ATOM 635 C CA . ALA A 1 83 ? 13.683 0.254 -16.818 1.00 95.94 83 ALA A CA 1
ATOM 636 C C . ALA A 1 83 ? 12.476 -0.688 -16.688 1.00 95.94 83 ALA A C 1
ATOM 638 O O . ALA A 1 83 ? 11.698 -0.849 -17.627 1.00 95.94 83 ALA A O 1
ATOM 639 N N . ARG A 1 84 ? 12.338 -1.358 -15.541 1.00 97.38 84 ARG A N 1
ATOM 640 C CA . ARG A 1 84 ? 11.231 -2.295 -15.292 1.00 97.38 84 ARG A CA 1
ATOM 641 C C . ARG A 1 84 ? 10.134 -1.632 -14.471 1.00 97.38 84 ARG A C 1
ATOM 643 O O . ARG A 1 84 ? 10.468 -1.023 -13.455 1.00 97.38 84 ARG A O 1
ATOM 650 N N . PRO A 1 85 ? 8.854 -1.784 -14.839 1.00 98.44 85 PRO A N 1
ATOM 651 C CA . PRO A 1 85 ? 7.777 -1.180 -14.073 1.00 98.44 85 PRO A CA 1
ATOM 652 C C . PRO A 1 85 ? 7.789 -1.689 -12.631 1.00 98.44 85 PRO A C 1
ATOM 654 O O . PRO A 1 85 ? 8.119 -2.847 -12.357 1.00 98.44 85 PRO A O 1
ATOM 657 N N . MET A 1 86 ? 7.449 -0.800 -11.707 1.00 98.75 86 MET A N 1
ATOM 658 C CA . MET A 1 86 ? 7.185 -1.141 -10.317 1.00 98.75 86 MET A CA 1
ATOM 659 C C . MET A 1 86 ? 6.088 -0.245 -9.758 1.00 98.75 86 MET A C 1
ATOM 661 O O . MET A 1 86 ? 5.922 0.891 -10.203 1.00 98.75 86 MET A O 1
ATOM 665 N N . ILE A 1 87 ? 5.372 -0.736 -8.753 1.00 98.88 87 ILE A N 1
ATOM 666 C CA . ILE A 1 87 ? 4.301 0.014 -8.099 1.00 98.88 87 ILE A CA 1
ATOM 667 C C . ILE A 1 87 ? 4.729 0.343 -6.671 1.00 98.88 87 ILE A C 1
ATOM 669 O O . ILE A 1 87 ? 5.145 -0.529 -5.910 1.00 98.88 87 ILE A O 1
ATOM 673 N N . VAL A 1 88 ? 4.610 1.608 -6.285 1.00 98.88 88 VAL A N 1
ATOM 674 C CA . VAL A 1 88 ? 4.709 2.065 -4.898 1.00 98.88 88 VAL A CA 1
ATOM 675 C C . VAL A 1 88 ? 3.290 2.263 -4.381 1.00 98.88 88 VAL A C 1
ATOM 677 O O . VAL A 1 88 ? 2.633 3.243 -4.726 1.00 98.88 88 VAL A O 1
ATOM 680 N N . LEU A 1 89 ? 2.812 1.326 -3.562 1.00 98.75 89 LEU A N 1
ATOM 681 C CA . LEU A 1 89 ? 1.482 1.374 -2.955 1.00 98.75 89 LEU A CA 1
ATOM 682 C C . LEU A 1 89 ? 1.569 2.044 -1.582 1.00 98.75 89 LEU A C 1
ATOM 684 O O . LEU A 1 89 ? 1.938 1.402 -0.595 1.00 98.75 89 LEU A O 1
ATOM 688 N N . ARG A 1 90 ? 1.232 3.332 -1.514 1.00 98.44 90 ARG A N 1
ATOM 689 C CA . ARG A 1 90 ? 1.253 4.142 -0.291 1.00 98.44 90 ARG A CA 1
ATOM 690 C C . ARG A 1 90 ? -0.166 4.316 0.256 1.00 98.44 90 ARG A C 1
ATOM 692 O O . ARG A 1 90 ? -0.878 5.252 -0.101 1.00 98.44 90 ARG A O 1
ATOM 699 N N . THR A 1 91 ? -0.548 3.422 1.161 1.00 98.44 91 THR A N 1
ATOM 700 C CA . THR A 1 91 ? -1.842 3.433 1.864 1.00 98.44 91 THR A CA 1
ATOM 701 C C . THR A 1 91 ? -1.631 3.392 3.381 1.00 98.44 91 THR A C 1
ATOM 703 O O . THR A 1 91 ? -0.560 2.984 3.831 1.00 98.44 91 THR A O 1
ATOM 706 N N . PRO A 1 92 ? -2.603 3.795 4.216 1.00 98.12 92 PRO A N 1
ATOM 707 C CA . PRO A 1 92 ? -2.452 3.716 5.669 1.00 98.12 92 PRO A CA 1
ATOM 708 C C . PRO A 1 92 ? -2.213 2.278 6.155 1.00 98.12 92 PRO A C 1
ATOM 710 O O . PRO A 1 92 ? -2.830 1.331 5.674 1.00 98.12 92 PRO A O 1
ATOM 713 N N . LYS A 1 93 ? -1.352 2.070 7.156 1.00 98.44 93 LYS A N 1
ATOM 714 C CA . LYS A 1 93 ? -1.281 0.761 7.827 1.00 98.44 93 LYS A CA 1
ATOM 715 C C . LYS A 1 93 ? -2.575 0.488 8.596 1.00 98.44 93 LYS A C 1
ATOM 717 O O . LYS A 1 93 ? -3.064 1.373 9.291 1.00 98.44 93 LYS A O 1
ATOM 722 N N . GLY A 1 94 ? -3.109 -0.729 8.492 1.00 97.56 94 GLY A N 1
ATOM 723 C CA . GLY A 1 94 ? -4.415 -1.065 9.073 1.00 97.56 94 GLY A CA 1
ATOM 724 C C . GLY A 1 94 ? -5.593 -0.419 8.343 1.00 97.56 94 GLY A C 1
ATOM 725 O O . GLY A 1 94 ? -6.628 -0.197 8.963 1.00 97.56 94 GLY A O 1
ATOM 726 N N . TRP A 1 95 ? -5.411 -0.069 7.064 1.00 97.88 95 TRP A N 1
ATOM 727 C CA . TRP A 1 95 ? -6.408 0.608 6.238 1.00 97.88 95 TRP A CA 1
ATOM 728 C C . TRP A 1 95 ? -7.786 -0.048 6.337 1.00 97.88 95 TRP A C 1
ATOM 730 O O . TRP A 1 95 ? -7.887 -1.271 6.264 1.00 97.88 95 TRP A O 1
ATOM 740 N N . THR A 1 96 ? -8.827 0.777 6.481 1.00 96.75 96 THR A N 1
ATOM 741 C CA . THR A 1 96 ? -10.245 0.410 6.698 1.00 96.75 96 THR A CA 1
ATOM 742 C C . THR A 1 96 ? -10.564 -0.155 8.087 1.00 96.75 96 THR A C 1
ATOM 744 O O . THR A 1 96 ? -11.729 -0.362 8.410 1.00 96.75 96 THR A O 1
ATOM 747 N N . GLY A 1 97 ? -9.549 -0.336 8.936 1.00 96.62 97 GLY A N 1
ATOM 748 C CA . GLY A 1 97 ? -9.704 -0.740 10.327 1.00 96.62 97 GLY A CA 1
ATOM 749 C C . GLY A 1 97 ? -10.166 0.380 11.266 1.00 96.62 97 GLY A C 1
ATOM 750 O O . GLY A 1 97 ? -10.422 1.514 10.840 1.00 96.62 97 GLY A O 1
ATOM 751 N N . PRO A 1 98 ? -10.228 0.091 12.580 1.00 96.88 98 PRO A N 1
ATOM 752 C CA . PRO A 1 98 ? -10.551 1.085 13.592 1.00 96.88 98 PRO A CA 1
ATOM 753 C C . PRO A 1 98 ? -9.589 2.274 13.521 1.00 96.88 98 PRO A C 1
ATOM 755 O O . PRO A 1 98 ? -8.367 2.124 13.596 1.00 96.88 98 PRO A O 1
ATOM 758 N N . LYS A 1 99 ? -10.140 3.484 13.404 1.00 96.50 99 LYS A N 1
ATOM 759 C CA . LYS A 1 99 ? -9.334 4.713 13.342 1.00 96.50 99 LYS A CA 1
ATOM 760 C C . LYS A 1 99 ? -8.679 5.017 14.691 1.00 96.50 99 LYS A C 1
ATOM 762 O O . LYS A 1 99 ? -7.517 5.421 14.741 1.00 96.50 99 LYS A O 1
ATOM 767 N N . LYS A 1 100 ? -9.424 4.804 15.781 1.00 96.75 100 LYS A N 1
ATOM 768 C CA . LYS A 1 100 ? -8.970 4.973 17.164 1.00 96.75 100 LYS A CA 1
ATOM 769 C C . LYS A 1 100 ? -9.494 3.857 18.062 1.00 96.75 100 LYS A C 1
ATOM 771 O O . LYS A 1 100 ? -10.612 3.392 17.857 1.00 96.75 100 LYS A O 1
ATOM 776 N N . VAL A 1 101 ? -8.712 3.493 19.072 1.00 96.31 101 VAL A N 1
ATOM 777 C CA . VAL A 1 101 ? -9.085 2.571 20.158 1.00 96.31 101 VAL A CA 1
ATOM 778 C C . VAL A 1 101 ? -8.553 3.179 21.452 1.00 96.31 101 VAL A C 1
ATOM 780 O O . VAL A 1 101 ? -7.417 3.641 21.474 1.00 96.31 101 VAL A O 1
ATOM 783 N N . ASP A 1 102 ? -9.386 3.276 22.491 1.00 94.75 102 ASP A N 1
ATOM 784 C CA . ASP A 1 102 ? -9.033 3.932 23.765 1.00 94.75 102 ASP A CA 1
ATOM 785 C C . ASP A 1 102 ? -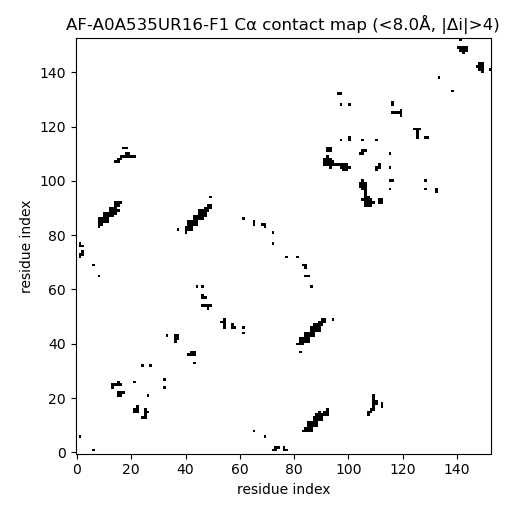8.472 5.365 23.618 1.00 94.75 102 ASP A C 1
ATOM 787 O O . ASP A 1 102 ? -7.609 5.802 24.372 1.00 94.75 102 ASP A O 1
ATOM 791 N N . GLY A 1 103 ? -8.943 6.113 22.614 1.00 94.88 103 GLY A N 1
ATOM 792 C CA . GLY A 1 103 ? -8.471 7.474 22.316 1.00 94.88 103 GLY A CA 1
ATOM 793 C C . GLY A 1 103 ? -7.160 7.546 21.520 1.00 94.88 103 GLY A C 1
ATOM 794 O O . GLY A 1 103 ? -6.858 8.595 20.946 1.00 94.88 103 GLY A O 1
ATOM 795 N N . GLU A 1 104 ? -6.438 6.435 21.390 1.00 96.19 104 GLU A N 1
ATOM 796 C CA . GLU A 1 104 ? -5.186 6.325 20.642 1.00 96.19 104 GLU A CA 1
ATOM 797 C C . GLU A 1 104 ? -5.446 6.089 19.150 1.00 96.19 104 GLU A C 1
ATOM 799 O O . GLU A 1 104 ? -6.325 5.315 18.773 1.00 96.19 104 GLU A O 1
ATOM 804 N N . GLN A 1 105 ? -4.663 6.729 18.277 1.00 97.25 105 GLN A N 1
ATOM 805 C CA . GLN A 1 105 ? -4.742 6.491 16.832 1.00 97.25 105 GLN A CA 1
ATOM 806 C C . GLN A 1 105 ? -4.191 5.105 16.476 1.00 97.25 105 GLN A C 1
ATOM 808 O O . GLN A 1 105 ? -3.057 4.775 16.830 1.00 97.25 105 GLN A O 1
ATOM 813 N N . VAL A 1 106 ? -4.976 4.325 15.729 1.00 97.56 106 VAL A N 1
ATOM 814 C CA . VAL A 1 106 ? -4.634 2.958 15.314 1.00 97.56 106 VAL A CA 1
ATOM 815 C C . VAL A 1 106 ? -4.333 2.902 13.820 1.00 97.56 106 VAL A C 1
ATOM 817 O O . VAL A 1 106 ? -3.178 2.660 13.458 1.00 97.56 106 VAL A O 1
ATOM 820 N N . GLU A 1 107 ? -5.319 3.168 12.957 1.00 97.81 107 GLU A N 1
ATOM 821 C CA . GLU A 1 107 ? -5.090 3.248 11.510 1.00 97.81 107 GLU A CA 1
ATOM 822 C C . GLU A 1 107 ? -4.046 4.324 11.173 1.00 97.81 107 GLU A C 1
ATOM 824 O O . GLU A 1 107 ? -4.020 5.420 11.742 1.00 97.81 107 GLU A O 1
ATOM 829 N N . GLY A 1 108 ? -3.164 3.997 10.231 1.00 97.50 108 GLY A N 1
ATOM 830 C CA . GLY A 1 108 ? -2.069 4.861 9.821 1.00 97.50 108 GLY A CA 1
ATOM 831 C C . GLY A 1 108 ? -0.933 4.884 10.836 1.00 97.50 108 GLY A C 1
ATOM 832 O O . GLY A 1 108 ? -0.115 5.797 10.800 1.00 97.50 108 GLY A O 1
ATOM 833 N N . THR A 1 109 ? -0.859 3.907 11.746 1.00 97.81 109 THR A N 1
ATOM 834 C CA . THR A 1 109 ? 0.215 3.809 12.741 1.00 97.81 109 THR A CA 1
ATOM 835 C C . THR A 1 109 ? 0.733 2.379 12.892 1.00 97.81 109 THR A C 1
ATOM 837 O O . THR A 1 109 ? 0.190 1.418 12.347 1.00 97.81 109 THR A O 1
ATOM 840 N N . TRP A 1 110 ? 1.800 2.216 13.674 1.00 97.12 110 TRP A N 1
ATOM 841 C CA . TRP A 1 110 ? 2.330 0.904 14.036 1.00 97.12 110 TRP A CA 1
ATOM 842 C C . TRP A 1 110 ? 1.401 0.108 14.971 1.00 97.12 110 TRP A C 1
ATOM 844 O O . TRP A 1 110 ? 1.508 -1.114 14.995 1.00 97.12 110 TRP A O 1
ATOM 854 N N . ARG A 1 111 ? 0.461 0.751 15.688 1.00 97.00 111 ARG A N 1
ATOM 855 C CA . ARG A 1 111 ? -0.480 0.062 16.598 1.00 97.00 111 ARG A CA 1
ATOM 856 C C . ARG A 1 111 ? -1.394 -0.920 15.862 1.00 97.00 111 ARG A C 1
ATOM 858 O O . ARG A 1 111 ? -1.787 -1.930 16.427 1.00 97.00 111 ARG A O 1
ATOM 865 N N . ALA A 1 112 ? -1.643 -0.688 14.573 1.00 97.06 112 ALA A N 1
ATOM 866 C CA . ALA A 1 112 ? -2.373 -1.612 13.709 1.00 97.06 112 ALA A CA 1
ATOM 867 C C . ALA A 1 112 ? -1.550 -2.838 13.250 1.00 97.06 112 ALA A C 1
ATOM 869 O O . ALA A 1 112 ? -1.972 -3.551 12.346 1.00 97.06 112 ALA A O 1
ATOM 870 N N . HIS A 1 113 ? -0.338 -3.066 13.773 1.00 96.38 113 HIS A N 1
ATOM 871 C CA . HIS A 1 113 ? 0.537 -4.129 13.272 1.00 96.38 113 HIS A CA 1
ATOM 872 C C . HIS A 1 113 ? 0.105 -5.546 13.655 1.00 96.38 113 HIS A C 1
ATOM 874 O O . HIS A 1 113 ? 0.282 -6.452 12.844 1.00 96.38 113 HIS A O 1
ATOM 880 N N . GLN A 1 114 ? -0.389 -5.734 14.877 1.00 94.12 114 GLN A N 1
ATOM 881 C CA . GLN A 1 114 ? -0.886 -7.024 15.350 1.00 94.12 114 GLN A CA 1
ATOM 882 C C . GLN A 1 114 ? -2.406 -6.954 15.494 1.00 94.12 114 GLN A C 1
ATOM 884 O O . GLN A 1 114 ? -3.107 -6.831 14.495 1.00 94.12 114 GLN A O 1
ATOM 889 N N . VAL A 1 115 ? -2.912 -7.007 16.724 1.00 93.38 115 VAL A N 1
ATOM 890 C CA . VAL A 1 115 ? -4.342 -6.976 17.013 1.00 93.38 115 VAL A CA 1
ATOM 891 C C . VAL A 1 115 ? -4.703 -5.570 17.505 1.00 93.38 115 VAL A C 1
ATOM 893 O O . VAL A 1 115 ? -4.236 -5.177 18.572 1.00 93.38 115 VAL A O 1
ATOM 896 N N . PRO A 1 116 ? -5.493 -4.788 16.745 1.00 91.25 116 PRO A N 1
ATOM 897 C CA . PRO A 1 116 ? -5.801 -3.400 17.097 1.00 91.25 116 PRO A CA 1
ATOM 898 C C . PRO A 1 116 ? -6.814 -3.256 18.242 1.00 91.25 116 PRO A C 1
ATOM 900 O O . PRO A 1 116 ? -6.894 -2.189 18.843 1.00 91.25 116 PRO A O 1
ATOM 903 N N . VAL A 1 117 ? -7.599 -4.301 18.526 1.0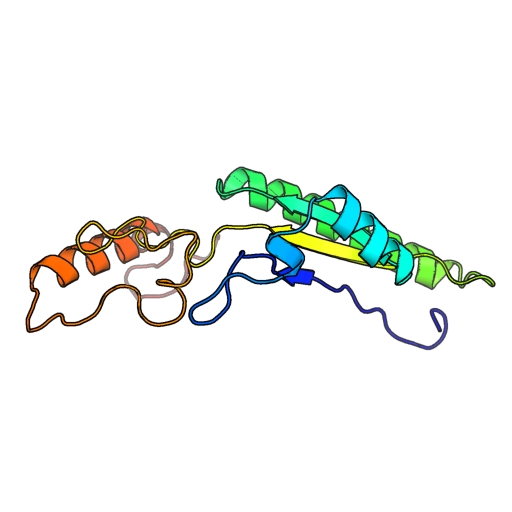0 93.56 117 VAL A N 1
ATOM 904 C CA . VAL A 1 117 ? -8.638 -4.328 19.567 1.00 93.56 117 VAL A CA 1
ATOM 905 C C . VAL A 1 117 ? -8.485 -5.625 20.368 1.00 93.56 117 VAL A C 1
ATOM 907 O O . VAL A 1 117 ? -8.684 -6.706 19.820 1.00 93.56 117 VAL A O 1
ATOM 910 N N . THR A 1 118 ? -8.107 -5.524 21.643 1.00 92.81 118 THR A N 1
ATOM 911 C CA . THR A 1 118 ? -7.810 -6.663 22.542 1.00 92.81 118 THR A CA 1
ATOM 912 C C . THR A 1 118 ? -8.610 -6.582 23.846 1.00 92.81 118 THR A C 1
ATOM 914 O O . THR A 1 118 ? -9.438 -5.694 24.000 1.00 92.81 118 THR A O 1
ATOM 917 N N . ASP A 1 119 ? -8.370 -7.486 24.800 1.00 91.75 119 ASP A N 1
ATOM 918 C CA . ASP A 1 119 ? -8.855 -7.379 26.190 1.00 91.75 119 ASP A CA 1
ATOM 919 C C . ASP A 1 119 ? -10.381 -7.292 26.349 1.00 91.75 119 ASP A C 1
ATOM 921 O O . ASP A 1 119 ? -10.891 -6.535 27.175 1.00 91.75 119 ASP A O 1
ATOM 925 N N . PHE A 1 120 ? -11.123 -8.086 25.574 1.00 92.25 120 PHE A N 1
ATOM 926 C CA . PHE A 1 120 ? -12.591 -8.070 25.570 1.00 92.25 120 PHE A CA 1
ATOM 927 C C . PHE A 1 120 ? -13.219 -8.359 26.944 1.00 92.25 120 PHE A C 1
ATOM 929 O O . PHE A 1 120 ? -14.251 -7.771 27.264 1.00 92.25 120 PHE A O 1
ATOM 936 N N . ASP A 1 121 ? -12.573 -9.187 27.773 1.00 92.00 121 ASP A N 1
ATOM 937 C CA . ASP A 1 121 ? -13.038 -9.495 29.133 1.00 92.00 121 ASP A CA 1
ATOM 938 C C . ASP A 1 121 ? -12.928 -8.283 30.069 1.00 92.00 121 ASP A C 1
ATOM 940 O O . ASP A 1 121 ? -13.820 -8.015 30.873 1.00 92.00 121 ASP A O 1
ATOM 944 N N . ALA A 1 122 ? -11.831 -7.528 29.958 1.00 93.56 122 ALA A N 1
ATOM 945 C CA . ALA A 1 122 ? -11.565 -6.367 30.804 1.00 93.56 122 ALA A CA 1
ATOM 946 C C . ALA A 1 122 ? -12.227 -5.085 30.272 1.00 93.56 122 ALA A C 1
ATOM 948 O O . ALA A 1 122 ? -12.480 -4.154 31.039 1.00 93.56 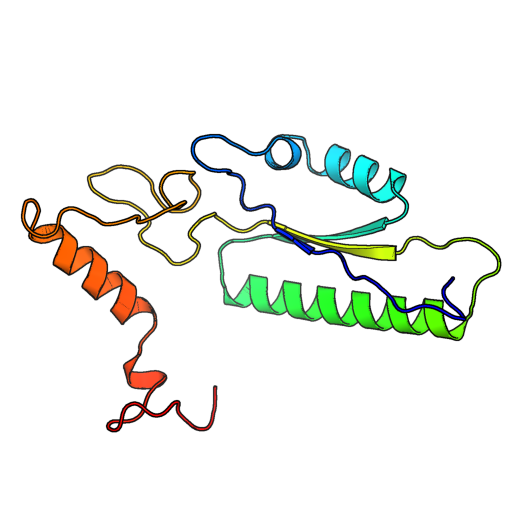122 ALA A O 1
ATOM 949 N N . LYS A 1 123 ? -12.500 -5.019 28.963 1.00 93.00 123 LYS A N 1
ATOM 950 C CA . LYS A 1 123 ? -13.048 -3.846 28.272 1.00 93.00 123 LYS A CA 1
ATOM 951 C C . LYS A 1 123 ? -14.246 -4.236 27.400 1.00 93.00 123 LYS A C 1
ATOM 953 O O . LYS A 1 123 ? -14.118 -4.301 26.178 1.00 93.00 123 LYS A O 1
ATOM 958 N N . PRO A 1 124 ? -15.450 -4.392 27.979 1.00 91.06 124 PRO A N 1
ATOM 959 C CA . PRO A 1 124 ? -16.647 -4.779 27.224 1.00 91.06 124 PRO A CA 1
ATOM 960 C C . PRO A 1 124 ? -16.966 -3.859 26.032 1.00 91.06 124 PRO A C 1
ATOM 962 O O . PRO A 1 124 ? -17.479 -4.314 25.012 1.00 91.06 124 PRO A O 1
ATOM 965 N N . GLY A 1 125 ? -16.607 -2.570 26.114 1.00 92.94 125 GLY A N 1
ATOM 966 C CA . GLY A 1 125 ? -16.767 -1.611 25.012 1.00 92.94 125 GLY A CA 1
ATOM 967 C C . GLY A 1 125 ? -15.970 -1.961 23.748 1.00 92.94 125 GLY A C 1
ATOM 968 O O . GLY A 1 125 ? -16.354 -1.560 22.651 1.00 92.94 125 GLY A O 1
ATOM 969 N N . HIS A 1 126 ? -14.906 -2.759 23.864 1.00 96.00 126 HIS A N 1
ATOM 970 C CA . HIS A 1 126 ? -14.122 -3.221 22.718 1.00 96.00 126 HIS A CA 1
ATOM 971 C C . HIS A 1 126 ? -14.903 -4.172 21.813 1.00 96.00 126 HIS A C 1
ATOM 973 O O . HIS A 1 126 ? -14.661 -4.191 20.605 1.00 96.00 126 HIS A O 1
ATOM 979 N N . LEU A 1 127 ? -15.887 -4.901 22.353 1.00 95.50 127 LEU A N 1
ATOM 980 C CA . LEU A 1 127 ? -16.757 -5.745 21.538 1.00 95.50 127 LEU A CA 1
ATOM 981 C C . LEU A 1 127 ? -17.561 -4.908 20.537 1.00 95.50 127 LEU A C 1
ATOM 983 O O . LEU A 1 127 ? -17.709 -5.307 19.386 1.00 95.50 127 LEU A O 1
ATOM 987 N N . LYS A 1 128 ? -18.007 -3.711 20.940 1.00 95.12 128 LYS A N 1
ATOM 988 C CA . LYS A 1 128 ? -18.726 -2.794 20.050 1.00 95.12 128 LYS A CA 1
ATOM 989 C C . LYS A 1 128 ? -17.832 -2.252 18.935 1.00 95.12 128 LYS A C 1
ATOM 991 O O . LYS A 1 128 ? -18.278 -2.168 17.799 1.00 95.12 128 LYS A O 1
ATOM 996 N N . ILE A 1 129 ? -16.570 -1.935 19.241 1.00 96.62 129 ILE A N 1
ATOM 997 C CA . ILE A 1 129 ? -15.586 -1.507 18.230 1.00 96.62 129 ILE A CA 1
ATOM 998 C C . ILE A 1 129 ? -15.379 -2.616 17.193 1.00 96.62 129 ILE A C 1
ATOM 1000 O O . ILE A 1 129 ? -15.366 -2.342 15.994 1.00 96.62 129 ILE A O 1
ATOM 1004 N N . LEU A 1 130 ? -15.230 -3.864 17.650 1.00 96.44 130 LEU A N 1
ATOM 1005 C CA . LEU A 1 130 ? -15.089 -5.019 16.768 1.00 96.44 130 LEU A CA 1
ATOM 1006 C C . LEU A 1 130 ? -16.343 -5.226 15.907 1.00 96.44 130 LEU A C 1
ATOM 1008 O O . LEU A 1 130 ? -16.219 -5.402 14.698 1.00 96.44 130 LEU A O 1
ATOM 1012 N N . GLU A 1 131 ? -17.535 -5.171 16.507 1.00 96.25 131 GLU A N 1
ATOM 1013 C CA . GLU A 1 131 ? -18.800 -5.301 15.779 1.00 96.25 131 GLU A CA 1
ATOM 1014 C C . GLU A 1 131 ? -18.941 -4.222 14.699 1.00 96.25 131 GLU A C 1
ATOM 1016 O O . GLU A 1 131 ? -19.218 -4.546 13.545 1.00 96.25 131 GLU A O 1
ATOM 1021 N N . ASP A 1 132 ? -18.710 -2.955 15.045 1.00 97.12 132 ASP A N 1
ATOM 1022 C CA . ASP A 1 132 ? -18.824 -1.836 14.106 1.00 97.12 132 ASP A CA 1
ATOM 1023 C C . ASP A 1 132 ? -17.833 -1.959 12.955 1.00 97.12 132 ASP A C 1
ATOM 1025 O O . ASP A 1 132 ? -18.183 -1.712 11.799 1.00 97.12 132 ASP A O 1
ATOM 1029 N N . TRP A 1 133 ? -16.605 -2.384 13.254 1.00 97.56 133 TRP A N 1
ATOM 1030 C CA . TRP A 1 133 ? -15.598 -2.623 12.232 1.00 97.56 133 TRP A CA 1
ATOM 1031 C C . TRP A 1 133 ? -16.031 -3.738 11.274 1.00 97.56 133 TRP A C 1
ATOM 1033 O O . TRP A 1 133 ? -16.038 -3.521 10.065 1.00 97.56 133 TRP A O 1
ATOM 1043 N N . LEU A 1 134 ? -16.465 -4.895 11.776 1.00 97.31 134 LEU A N 1
ATOM 1044 C CA . LEU A 1 134 ? -16.932 -5.997 10.926 1.00 97.31 134 LEU A CA 1
ATOM 1045 C C . LEU A 1 134 ? -18.165 -5.605 10.096 1.00 97.31 134 LEU A C 1
ATOM 1047 O O . LEU A 1 134 ? -18.224 -5.893 8.901 1.00 97.31 134 LEU A O 1
ATOM 1051 N N . ARG A 1 135 ? -19.130 -4.898 10.698 1.00 97.88 135 ARG A N 1
ATOM 1052 C CA . ARG A 1 135 ? -20.342 -4.426 10.009 1.00 97.88 135 ARG A CA 1
ATOM 1053 C C . ARG A 1 135 ? -20.062 -3.348 8.968 1.00 97.88 135 ARG A C 1
ATOM 1055 O O . ARG A 1 135 ? -20.831 -3.231 8.019 1.00 97.88 135 ARG A O 1
ATOM 1062 N N . SER A 1 136 ? -18.968 -2.596 9.098 1.00 97.31 136 SER A N 1
ATOM 1063 C CA . SER A 1 136 ? -18.590 -1.562 8.124 1.00 97.31 136 SER A CA 1
ATOM 1064 C C . SER A 1 136 ? -18.337 -2.113 6.716 1.00 97.31 136 SER A C 1
ATOM 1066 O O . SER A 1 136 ? -18.549 -1.401 5.737 1.00 97.31 136 SER A O 1
ATOM 1068 N N . TYR A 1 137 ? -17.974 -3.395 6.599 1.00 96.50 137 TYR A N 1
ATOM 1069 C CA . TYR A 1 137 ? -17.822 -4.081 5.312 1.00 96.50 137 TYR A CA 1
ATOM 1070 C C . TYR A 1 137 ? -19.148 -4.559 4.713 1.00 96.50 137 TYR A C 1
ATOM 1072 O O . TYR A 1 137 ? -19.141 -5.122 3.625 1.00 96.50 137 TYR A O 1
ATOM 1080 N N . ARG A 1 138 ? -20.276 -4.330 5.400 1.00 96.19 138 ARG A N 1
ATOM 1081 C CA . ARG A 1 138 ? -21.630 -4.706 4.965 1.00 96.19 138 ARG A CA 1
ATOM 1082 C C . ARG A 1 138 ? -21.714 -6.191 4.580 1.00 96.19 138 ARG A C 1
ATOM 1084 O O . ARG A 1 138 ? -22.066 -6.511 3.450 1.00 96.19 138 ARG A O 1
ATOM 1091 N N . PRO A 1 139 ? -21.401 -7.115 5.509 1.00 96.25 139 PRO A N 1
ATOM 1092 C CA . PRO A 1 139 ? -21.371 -8.549 5.213 1.00 96.25 139 PRO A CA 1
ATOM 1093 C C . PRO A 1 139 ? -22.703 -9.080 4.663 1.00 96.25 139 PRO A C 1
ATOM 1095 O O . PRO A 1 139 ? -22.686 -9.992 3.846 1.00 96.25 139 PRO A O 1
ATOM 1098 N N . ASP A 1 140 ? -23.831 -8.472 5.042 1.00 94.56 140 ASP A N 1
ATOM 1099 C CA . ASP A 1 140 ? -25.165 -8.827 4.538 1.00 94.56 140 ASP A CA 1
ATOM 1100 C C . ASP A 1 140 ? -25.346 -8.551 3.027 1.00 94.56 140 ASP A C 1
ATOM 1102 O O . ASP A 1 140 ? -26.259 -9.092 2.410 1.00 94.56 140 ASP A O 1
ATOM 1106 N N . GLU A 1 141 ? -24.488 -7.722 2.419 1.00 95.25 141 GLU A N 1
ATOM 1107 C CA . GLU A 1 141 ? -24.435 -7.500 0.965 1.00 95.25 141 GLU A CA 1
ATOM 1108 C C . GLU A 1 141 ? -23.459 -8.460 0.261 1.00 95.25 141 GLU A C 1
ATOM 1110 O O . GLU A 1 141 ? -23.552 -8.656 -0.946 1.00 95.25 141 GLU A O 1
ATOM 1115 N N . LEU A 1 142 ? -22.517 -9.050 1.005 1.00 96.06 142 LEU A N 1
ATOM 1116 C CA . LEU A 1 142 ? -21.434 -9.880 0.466 1.00 96.06 142 LEU A CA 1
ATOM 1117 C C . LEU A 1 142 ? -21.735 -11.380 0.557 1.00 96.06 142 LEU A C 1
ATOM 1119 O O . LEU A 1 142 ? -21.200 -12.167 -0.226 1.00 96.06 142 LEU A O 1
ATOM 1123 N N . PHE A 1 143 ? -22.573 -11.788 1.511 1.00 96.31 143 PHE A N 1
ATOM 1124 C CA . PHE A 1 143 ? -22.894 -13.186 1.774 1.00 96.31 143 PHE A CA 1
ATOM 1125 C C . PHE A 1 143 ? -24.402 -13.429 1.775 1.00 96.31 143 PHE A C 1
ATOM 1127 O O . PHE A 1 143 ? -25.182 -12.646 2.312 1.00 96.31 143 PHE A O 1
ATOM 1134 N N . ASP A 1 144 ? -24.816 -14.560 1.208 1.00 94.00 144 ASP A N 1
ATOM 1135 C CA . ASP A 1 144 ? -26.183 -15.043 1.321 1.00 94.00 144 ASP A CA 1
ATOM 1136 C C . ASP A 1 144 ? -26.479 -15.580 2.735 1.00 94.00 144 ASP A C 1
ATOM 1138 O O . ASP A 1 144 ? -25.600 -15.773 3.579 1.00 94.00 144 ASP A O 1
ATOM 1142 N N . ARG A 1 145 ? -27.751 -15.897 2.993 1.00 94.69 145 ARG A N 1
ATOM 1143 C CA . ARG A 1 145 ? -28.207 -16.449 4.282 1.00 94.69 145 ARG A CA 1
ATOM 1144 C C . ARG A 1 145 ? -27.575 -17.794 4.673 1.00 94.69 145 ARG A C 1
ATOM 1146 O O . ARG A 1 145 ? -27.726 -18.211 5.817 1.00 94.69 145 ARG A O 1
ATOM 1153 N N . ASN A 1 146 ? -26.946 -18.499 3.733 1.00 95.50 146 ASN A N 1
ATOM 1154 C CA . ASN A 1 146 ? -26.251 -19.763 3.975 1.00 95.50 146 ASN A CA 1
ATOM 1155 C C . ASN A 1 146 ? -24.749 -19.543 4.232 1.00 95.50 146 ASN A C 1
ATOM 1157 O O . ASN A 1 146 ? -24.022 -20.515 4.438 1.00 95.50 146 ASN A O 1
ATOM 1161 N N . GLY A 1 147 ? -24.280 -18.290 4.205 1.00 93.88 147 GLY A N 1
ATOM 1162 C CA . GLY A 1 147 ? -22.873 -17.926 4.342 1.00 93.88 147 GLY A CA 1
ATOM 1163 C C . GLY A 1 147 ? -22.058 -18.099 3.057 1.00 93.88 147 GLY A C 1
ATOM 1164 O O . GLY A 1 147 ? -20.829 -18.088 3.120 1.00 93.88 147 GLY A O 1
ATOM 1165 N N . LYS A 1 148 ? -22.700 -18.277 1.896 1.00 95.81 148 LYS A N 1
ATOM 1166 C CA . LYS A 1 148 ? -22.017 -18.319 0.597 1.00 95.81 148 LYS A CA 1
ATOM 1167 C C . LYS A 1 148 ? -21.789 -16.892 0.101 1.00 95.81 148 LYS A C 1
ATOM 1169 O O . LYS A 1 148 ? -22.669 -16.051 0.231 1.00 95.81 148 LYS A O 1
ATOM 1174 N N . LEU A 1 149 ? -20.633 -16.635 -0.509 1.00 96.25 149 LEU A N 1
ATOM 1175 C CA . LEU A 1 149 ? -20.391 -15.406 -1.267 1.00 96.25 149 LEU A CA 1
ATOM 1176 C C . LEU A 1 149 ? -21.471 -15.226 -2.349 1.00 96.25 149 LEU A C 1
ATOM 1178 O O . LEU A 1 149 ? -21.822 -16.202 -3.025 1.00 96.25 149 LEU A O 1
ATOM 1182 N N . VAL A 1 150 ? -21.991 -14.010 -2.507 1.00 94.19 150 VAL A N 1
ATOM 1183 C CA . VAL A 1 150 ? -22.929 -13.692 -3.596 1.00 94.19 150 VAL A CA 1
ATOM 1184 C C . VAL A 1 150 ? -22.241 -13.838 -4.963 1.00 94.19 150 VAL A C 1
ATOM 1186 O O . VAL A 1 150 ? -21.024 -13.692 -5.065 1.00 94.19 150 VAL A O 1
ATOM 1189 N N . ASP A 1 151 ? -23.000 -14.186 -6.009 1.00 87.12 151 ASP A N 1
ATOM 1190 C CA . ASP A 1 151 ? -22.425 -14.535 -7.323 1.00 87.12 151 ASP A CA 1
ATOM 1191 C C . ASP A 1 151 ? -21.827 -13.320 -8.073 1.00 87.12 151 ASP A C 1
ATOM 1193 O O . ASP A 1 151 ? -20.989 -13.504 -8.954 1.00 87.12 151 ASP A O 1
ATOM 1197 N N . GLU A 1 152 ? -22.210 -12.093 -7.704 1.00 72.06 152 GLU A N 1
ATOM 1198 C CA . GLU A 1 152 ? -21.639 -10.842 -8.220 1.00 72.06 152 GLU A CA 1
ATOM 1199 C C . GLU A 1 152 ? -20.957 -10.063 -7.085 1.00 72.06 152 GLU A C 1
ATOM 1201 O O . GLU A 1 152 ? -21.628 -9.535 -6.198 1.00 72.06 152 GLU A O 1
ATOM 1206 N N . ILE A 1 153 ? -19.623 -9.984 -7.134 1.00 55.00 153 ILE A N 1
ATOM 1207 C CA . ILE A 1 153 ? -18.778 -9.053 -6.367 1.00 55.00 153 ILE A CA 1
ATOM 1208 C C . ILE A 1 153 ? -17.839 -8.347 -7.335 1.00 55.00 153 ILE A C 1
ATOM 1210 O O . ILE A 1 153 ? -17.286 -9.046 -8.216 1.00 55.00 153 ILE A O 1
#

pLDDT: mean 95.84, std 4.78, range [55.0, 98.88]

Mean predicted aligned error: 3.67 Å

Sequence (153 aa):
NPASDGAVLPILHLNGYKIANPTVLARIPEAELRDLLEGYGHAPIFVSGDEPSRVHQQMAAAMDWALDEIARIKKEHPAVRQARPMIVLRTPKGWTGPKKVDGEQVEGTWRAHQVPVTDFDAKPGHLKILEDWLRSYRPDELFDRNGKLVDEI

Solvent-accessible surface area (backbone atoms only — not comparable to full-atom values): 8929 Å² total; per-residue (Å²): 101,54,79,84,46,85,86,80,74,54,69,46,76,43,34,41,49,46,74,86,40,71,37,70,80,60,71,52,56,68,68,61,50,47,53,52,44,41,73,73,42,30,43,78,43,79,36,68,53,82,55,65,73,64,39,50,54,44,44,50,56,51,49,51,53,37,50,51,52,51,51,49,49,41,72,65,47,61,96,60,93,69,62,40,48,29,38,37,40,35,36,46,23,42,66,92,50,60,57,57,53,97,89,40,70,19,38,60,34,30,58,31,62,74,74,69,76,68,61,51,89,85,35,65,71,45,53,54,56,52,50,52,50,59,52,71,71,40,52,80,79,48,30,45,100,85,69,42,72,48,95,80,125

Radius of gyration: 20.25 Å; Cα contacts (8 Å, |Δi|>4): 191; chains: 1; bounding box: 48×32×59 Å

Nearest PDB structures (foldseek):
  8io8-assembly1_B  TM=9.742E-01  e=7.619E-18  unclassified
  8ioe-assembly1_G  TM=9.703E-01  e=8.250E-17  Synechococcus elongatus PCC 7942 = FACHB-805
  8ioe-assembly1_A  TM=9.699E-01  e=1.473E-16  Synechococcus elongatus PCC 7942 = FACHB-805
  7c8h-assembly1_E  TM=9.401E-01  e=1.727E-14  Bifidobacterium longum
  3ahj-assembly1_A-2  TM=9.434E-01  e=3.506E-14  Bifidobacterium breve

Secondary structure (DSSP, 8-state):
-TTTS-----EEE--SBSSSSB-GGGTS-HHHHHHHHHHTTEEEEEEE-S-HHHHHHHHHHHHHHHHHHHHHHHHH--SSPPPEEEEEEE--TTTTS-SEETTEE-TTSGGGGS-SS--TTT-THHHHHHHHHHHHT-HHHHB-TTSPBPS--

Foldseek 3Di:
DLAPDDDDAAEAALQQDDQAHGDPLNPDDPVVNCVVLVVVQADEDEQDDQDVVSSVVSVVVLVVVLVVVSVVCSVVVDPDRHRHYYYYYHYWQLRLADQDDPNDGCTNHSCSVPDVQDDCVPCVVSVVSVVCSVCVVVVVQQADPVRHGDPPD